Protein AF-A0A222T189-F1 (afdb_monomer)

pLDDT: mean 71.55, std 15.97, range [41.25, 92.19]

Foldseek 3Di:
DKKWFWADPPPRAGDQVVLVLVQVQCVVVVHHWDFDDRNRRIIHDDDPPPDDPVVVCVSCVSQVCHPVPHQWRQDDPVSDDPPDDDPNDTTGIDID

Mean predicted aligned error: 9.12 Å

Structure (mmCIF, N/CA/C/O backbone):
data_AF-A0A222T189-F1
#
_entry.id   AF-A0A222T189-F1
#
loop_
_atom_site.group_PDB
_atom_site.id
_atom_site.type_symbol
_atom_site.label_atom_id
_atom_site.label_alt_id
_atom_site.label_comp_id
_atom_site.label_asym_id
_atom_site.label_entity_id
_atom_site.label_seq_id
_atom_site.pdbx_PDB_ins_code
_atom_site.Cartn_x
_atom_site.Cartn_y
_atom_site.Cartn_z
_atom_site.occupancy
_atom_site.B_iso_or_equiv
_atom_site.auth_seq_id
_atom_site.auth_comp_id
_atom_site.auth_asym_id
_atom_site.auth_atom_id
_atom_site.pdbx_PDB_model_num
ATOM 1 N N . MET A 1 1 ? -0.424 -9.711 10.183 1.00 67.25 1 MET A N 1
ATOM 2 C CA . MET A 1 1 ? 0.344 -8.925 9.198 1.00 67.25 1 MET A CA 1
ATOM 3 C C . MET A 1 1 ? 0.077 -9.519 7.835 1.00 67.25 1 MET A C 1
ATOM 5 O O . MET A 1 1 ? 0.221 -10.726 7.705 1.00 67.25 1 MET A O 1
ATOM 9 N N . TRP A 1 2 ? -0.369 -8.712 6.875 1.00 77.06 2 TRP A N 1
ATOM 10 C CA . TRP A 1 2 ? -0.704 -9.190 5.532 1.00 77.06 2 TRP A CA 1
ATOM 11 C C . TRP A 1 2 ? 0.154 -8.472 4.496 1.00 77.06 2 TRP A C 1
ATOM 13 O O . TRP A 1 2 ? 0.120 -7.242 4.426 1.00 77.06 2 TRP A O 1
ATOM 23 N N . GLY A 1 3 ? 0.938 -9.240 3.732 1.00 80.50 3 GLY A N 1
ATOM 24 C CA . GLY A 1 3 ? 1.776 -8.745 2.644 1.00 80.50 3 GLY A CA 1
ATOM 25 C C . GLY A 1 3 ? 1.241 -9.150 1.271 1.00 80.50 3 GLY A C 1
ATOM 26 O O . GLY A 1 3 ? 0.894 -10.309 1.044 1.00 80.50 3 GLY A O 1
ATOM 27 N N . ILE A 1 4 ? 1.212 -8.196 0.343 1.00 83.75 4 ILE A N 1
ATOM 28 C CA . ILE A 1 4 ? 0.803 -8.394 -1.048 1.00 83.75 4 ILE A CA 1
ATOM 29 C C . ILE A 1 4 ? 1.979 -8.026 -1.952 1.00 83.75 4 ILE A C 1
ATOM 31 O O . ILE A 1 4 ? 2.306 -6.850 -2.105 1.00 83.75 4 ILE A O 1
ATOM 35 N N . GLU A 1 5 ? 2.624 -9.031 -2.545 1.00 86.38 5 GLU A N 1
ATOM 36 C CA . GLU A 1 5 ? 3.686 -8.830 -3.539 1.00 86.38 5 GLU A CA 1
ATOM 37 C C . GLU A 1 5 ? 3.084 -8.427 -4.890 1.00 86.38 5 GLU A C 1
ATOM 39 O O . GLU A 1 5 ? 2.237 -9.142 -5.429 1.00 86.38 5 GLU A O 1
ATOM 44 N N . MET A 1 6 ? 3.539 -7.304 -5.443 1.00 84.81 6 MET A N 1
ATOM 45 C CA . MET A 1 6 ? 3.220 -6.866 -6.798 1.00 84.81 6 MET A CA 1
ATOM 46 C C . MET A 1 6 ? 4.228 -7.477 -7.766 1.00 84.81 6 MET A C 1
ATOM 48 O O . MET A 1 6 ? 5.427 -7.223 -7.659 1.00 84.81 6 MET A O 1
ATOM 52 N N . ALA A 1 7 ? 3.746 -8.254 -8.732 1.00 84.38 7 ALA A N 1
ATOM 53 C CA . ALA A 1 7 ? 4.584 -8.851 -9.764 1.00 84.38 7 ALA A CA 1
ATOM 54 C C . ALA A 1 7 ? 4.065 -8.517 -11.164 1.00 84.38 7 ALA A C 1
ATOM 56 O O . ALA A 1 7 ? 2.853 -8.503 -11.409 1.00 84.38 7 ALA A O 1
ATOM 57 N N . ASN A 1 8 ? 4.993 -8.248 -12.080 1.00 79.81 8 ASN A N 1
ATOM 58 C CA . ASN A 1 8 ? 4.699 -7.985 -13.478 1.00 79.81 8 ASN A CA 1
ATOM 59 C C . ASN A 1 8 ? 4.032 -9.226 -14.105 1.00 79.81 8 ASN A C 1
ATOM 61 O O . ASN A 1 8 ? 4.578 -10.325 -14.007 1.00 79.81 8 ASN A O 1
ATOM 65 N N . PRO A 1 9 ? 2.859 -9.088 -14.747 1.00 73.81 9 PRO A N 1
ATOM 66 C CA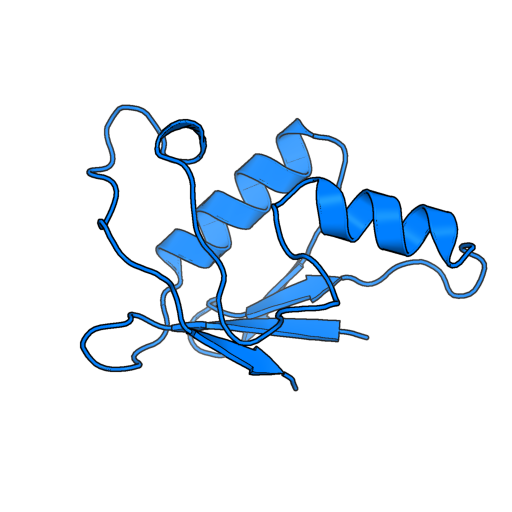 . PRO A 1 9 ? 2.145 -10.225 -15.321 1.00 73.81 9 PRO A CA 1
ATOM 67 C C . PRO A 1 9 ? 2.889 -10.937 -16.457 1.00 73.81 9 PRO A C 1
ATOM 69 O O . PRO A 1 9 ? 2.578 -12.094 -16.727 1.00 73.81 9 PRO A O 1
ATOM 72 N N . GLY A 1 10 ? 3.827 -10.267 -17.138 1.00 77.94 10 GLY A N 1
ATOM 73 C CA . GLY A 1 10 ? 4.555 -10.851 -18.269 1.00 77.94 10 GLY A CA 1
ATOM 74 C C . GLY A 1 10 ? 5.679 -11.808 -17.864 1.00 77.94 10 GLY A C 1
ATOM 75 O O . GLY A 1 10 ? 5.884 -12.821 -18.526 1.00 77.94 10 GLY A O 1
ATOM 76 N N . ASP A 1 11 ? 6.403 -11.501 -16.787 1.00 81.62 11 ASP A N 1
ATOM 77 C CA . ASP A 1 11 ? 7.629 -12.215 -16.395 1.00 81.62 11 ASP A CA 1
ATOM 78 C C . ASP A 1 11 ? 7.698 -12.570 -14.897 1.00 81.62 11 ASP A C 1
ATOM 80 O O . ASP A 1 11 ? 8.639 -13.231 -14.458 1.00 81.62 11 ASP A O 1
ATOM 84 N N . GLY A 1 12 ? 6.710 -12.154 -14.099 1.00 80.38 12 GLY A N 1
ATOM 85 C CA . GLY A 1 12 ? 6.650 -12.402 -12.661 1.00 80.38 12 GLY A CA 1
ATOM 86 C C . GLY A 1 12 ? 7.690 -11.635 -11.843 1.00 80.38 12 GLY A C 1
ATOM 87 O O . GLY A 1 12 ? 7.834 -11.915 -10.651 1.00 80.38 12 GLY A O 1
ATOM 88 N N . ARG A 1 13 ? 8.426 -10.691 -12.446 1.00 86.44 13 ARG A N 1
ATOM 89 C CA . ARG A 1 13 ? 9.418 -9.885 -11.727 1.00 86.44 13 ARG A CA 1
ATOM 90 C C . ARG A 1 13 ? 8.746 -8.885 -10.782 1.00 86.44 13 ARG A C 1
ATOM 92 O O . ARG A 1 13 ? 7.617 -8.466 -11.054 1.00 86.44 13 ARG A O 1
ATOM 99 N N . PRO A 1 14 ? 9.420 -8.477 -9.692 1.00 85.75 14 PRO A N 1
ATOM 100 C CA . PRO A 1 14 ? 8.890 -7.479 -8.770 1.00 85.75 14 PRO A CA 1
ATOM 101 C C . PRO A 1 14 ? 8.476 -6.181 -9.478 1.00 85.75 14 PRO A C 1
ATOM 103 O O . PRO A 1 14 ? 9.210 -5.636 -10.299 1.00 85.75 14 PRO A O 1
ATOM 106 N N . ALA A 1 15 ? 7.287 -5.675 -9.155 1.00 87.31 15 ALA A N 1
ATOM 107 C CA . ALA A 1 15 ? 6.715 -4.467 -9.744 1.00 87.31 15 ALA A CA 1
ATOM 108 C C . ALA A 1 15 ? 6.698 -3.314 -8.722 1.00 87.31 15 ALA A C 1
ATOM 110 O O . ALA A 1 15 ? 5.645 -2.870 -8.262 1.00 87.3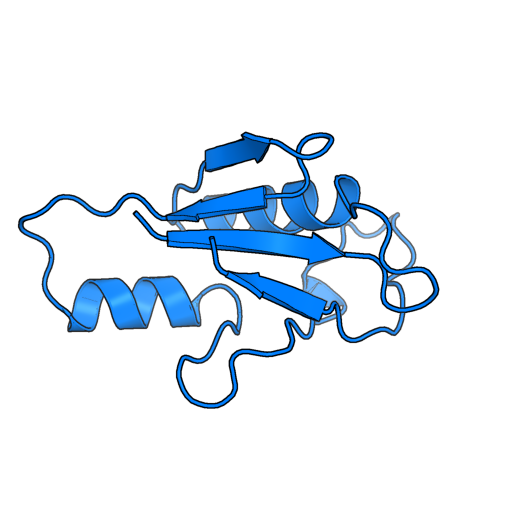1 15 ALA A O 1
ATOM 111 N N . ALA A 1 16 ? 7.884 -2.818 -8.364 1.00 88.38 16 ALA A N 1
ATOM 112 C CA . ALA A 1 16 ? 8.081 -1.783 -7.342 1.00 88.38 16 ALA A CA 1
ATOM 113 C C . ALA A 1 16 ? 7.325 -0.472 -7.627 1.00 88.38 16 ALA A C 1
ATOM 115 O O . ALA A 1 16 ? 6.758 0.147 -6.725 1.00 88.38 16 ALA A O 1
ATOM 116 N N . THR A 1 17 ? 7.283 -0.060 -8.896 1.00 86.75 17 THR A N 1
ATOM 117 C CA . THR A 1 17 ? 6.572 1.147 -9.350 1.00 86.75 17 THR A CA 1
ATOM 118 C C . THR A 1 17 ? 5.067 1.041 -9.116 1.00 86.75 17 THR A C 1
ATOM 120 O O . THR A 1 17 ? 4.421 2.018 -8.747 1.00 86.75 17 THR A O 1
ATOM 123 N N . ILE A 1 18 ? 4.520 -0.166 -9.252 1.00 84.44 18 ILE A N 1
ATOM 124 C CA . ILE A 1 18 ? 3.111 -0.467 -8.997 1.00 84.44 18 ILE A CA 1
ATOM 125 C C . ILE A 1 18 ? 2.814 -0.444 -7.505 1.00 84.44 18 ILE A C 1
ATOM 127 O O . ILE A 1 18 ? 1.844 0.180 -7.084 1.00 84.44 18 ILE A O 1
ATOM 131 N N . ALA A 1 19 ? 3.686 -1.039 -6.691 1.00 87.75 19 ALA A N 1
ATOM 132 C CA . ALA A 1 19 ? 3.584 -0.938 -5.241 1.00 87.75 19 ALA A CA 1
ATOM 133 C C . ALA A 1 19 ? 3.610 0.538 -4.777 1.00 87.75 19 ALA A C 1
ATOM 135 O O . ALA A 1 19 ? 2.769 0.956 -3.984 1.00 87.75 19 ALA A O 1
ATOM 136 N N . SER A 1 20 ? 4.497 1.368 -5.334 1.00 89.25 20 SER A N 1
ATOM 137 C CA . SER A 1 20 ? 4.549 2.809 -5.034 1.00 89.25 20 SER A CA 1
ATOM 138 C C . SER A 1 20 ? 3.271 3.562 -5.445 1.00 89.25 20 SER A C 1
ATOM 140 O O . SER A 1 20 ? 2.755 4.379 -4.674 1.00 89.25 20 SER A O 1
ATOM 142 N N . ALA A 1 21 ? 2.708 3.255 -6.618 1.00 85.81 21 ALA A N 1
ATOM 143 C CA . ALA A 1 21 ? 1.442 3.838 -7.064 1.00 85.81 21 ALA A CA 1
ATOM 144 C C . ALA A 1 21 ? 0.279 3.466 -6.128 1.00 85.81 21 ALA A C 1
ATOM 146 O O . ALA A 1 21 ? -0.511 4.330 -5.746 1.00 85.81 21 ALA A O 1
ATOM 147 N N . ILE A 1 22 ? 0.216 2.205 -5.689 1.00 85.38 22 ILE A N 1
ATOM 148 C CA . ILE A 1 22 ? -0.792 1.722 -4.736 1.00 85.38 22 ILE A CA 1
ATOM 149 C C . ILE A 1 22 ? -0.652 2.422 -3.384 1.00 85.38 22 ILE A C 1
ATOM 151 O O . ILE A 1 22 ? -1.657 2.862 -2.833 1.00 85.38 22 ILE A O 1
ATOM 155 N N . GLN A 1 23 ? 0.568 2.582 -2.865 1.00 89.19 23 GLN A N 1
ATOM 156 C CA . GLN A 1 23 ? 0.801 3.313 -1.616 1.00 89.19 23 GLN A CA 1
ATOM 157 C C . GLN A 1 23 ? 0.344 4.774 -1.724 1.00 89.19 23 GLN A C 1
ATOM 159 O O . GLN A 1 23 ? -0.335 5.278 -0.832 1.00 89.19 23 GLN A O 1
ATOM 164 N N . THR A 1 24 ? 0.671 5.443 -2.832 1.00 88.25 24 THR A N 1
ATOM 165 C CA . THR A 1 24 ? 0.255 6.832 -3.085 1.00 88.25 24 THR A CA 1
ATOM 166 C C . THR A 1 24 ? -1.264 6.955 -3.132 1.00 88.25 24 THR A C 1
ATOM 168 O O . THR A 1 24 ? -1.837 7.877 -2.553 1.00 88.25 24 THR A O 1
ATOM 171 N N . TYR A 1 25 ? -1.926 6.018 -3.810 1.00 85.06 25 TYR A N 1
ATOM 172 C CA . TYR A 1 25 ? -3.378 5.966 -3.889 1.00 85.06 25 TYR A CA 1
ATOM 173 C C . TYR A 1 25 ? -4.005 5.720 -2.510 1.00 85.06 25 TYR A C 1
ATOM 175 O O . TYR A 1 25 ? -4.856 6.493 -2.082 1.00 85.06 25 TYR A O 1
ATOM 183 N N . ALA A 1 26 ? -3.535 4.708 -1.777 1.00 85.94 26 ALA A N 1
ATOM 184 C CA . ALA A 1 26 ? -4.008 4.404 -0.430 1.00 85.94 26 ALA A CA 1
ATOM 185 C C . ALA A 1 26 ? -3.893 5.630 0.489 1.00 85.94 26 ALA A C 1
ATOM 187 O O . ALA A 1 26 ? -4.877 6.011 1.121 1.00 85.94 26 ALA A O 1
ATOM 188 N N . LEU A 1 27 ? -2.745 6.318 0.465 1.00 87.19 27 LEU A N 1
ATOM 189 C CA . LEU A 1 27 ? -2.512 7.517 1.267 1.00 87.19 27 LEU A CA 1
ATOM 190 C C . LEU A 1 27 ? -3.491 8.648 0.918 1.00 87.19 27 LEU A C 1
ATOM 192 O O . LEU A 1 27 ? -4.039 9.283 1.816 1.00 87.19 27 LEU A O 1
ATOM 196 N N . ARG A 1 28 ? -3.767 8.873 -0.375 1.00 86.00 28 ARG A N 1
ATOM 197 C CA . ARG A 1 28 ? -4.768 9.861 -0.833 1.00 86.00 28 ARG A CA 1
ATOM 198 C C . ARG A 1 28 ? -6.186 9.536 -0.370 1.00 86.00 28 ARG A C 1
ATOM 200 O O . ARG A 1 28 ? -7.001 10.442 -0.244 1.00 86.00 28 ARG A O 1
ATOM 207 N N . HIS A 1 29 ? -6.466 8.265 -0.113 1.00 82.50 29 HIS A N 1
ATOM 208 C CA . HIS A 1 29 ? -7.752 7.778 0.370 1.00 82.50 29 HIS A CA 1
ATOM 209 C C . HIS A 1 29 ? -7.758 7.486 1.883 1.00 82.50 29 HIS A C 1
ATOM 211 O O . HIS A 1 29 ? -8.654 6.805 2.376 1.0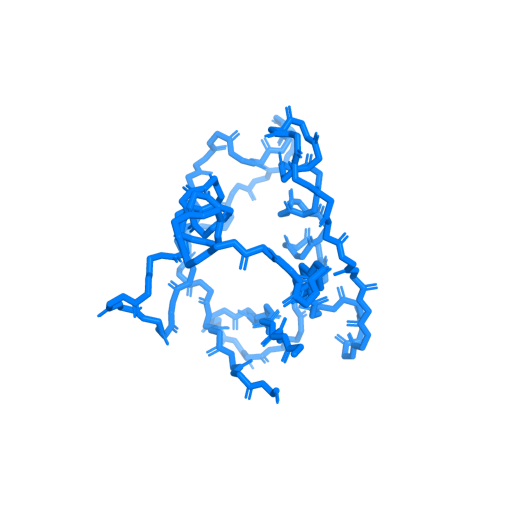0 82.50 29 HIS A O 1
ATOM 217 N N . GLY A 1 30 ? -6.783 8.017 2.631 1.00 85.62 30 GLY A N 1
ATOM 218 C CA . GLY A 1 30 ? -6.751 7.945 4.095 1.00 85.62 30 GLY A CA 1
ATOM 219 C C . GLY A 1 30 ? -6.257 6.614 4.667 1.00 85.62 30 GLY A C 1
ATOM 220 O O . GLY A 1 30 ? -6.379 6.390 5.868 1.00 85.62 30 GLY A O 1
ATOM 221 N N . LEU A 1 31 ? -5.688 5.736 3.836 1.00 85.69 31 LEU A N 1
ATOM 222 C CA . LEU A 1 31 ? -5.132 4.454 4.253 1.00 85.69 31 LEU A CA 1
ATOM 223 C C . LEU A 1 31 ? -3.601 4.485 4.222 1.00 85.69 31 LEU A C 1
ATOM 225 O O . LEU A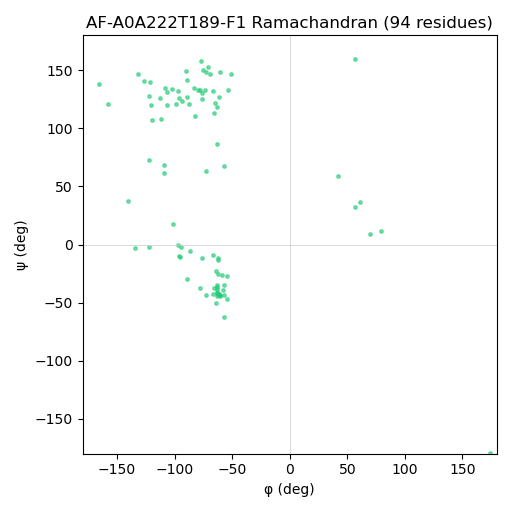 1 31 ? -2.984 4.654 3.171 1.00 85.69 31 LEU A O 1
ATOM 229 N N . ILE A 1 32 ? -2.978 4.254 5.375 1.00 89.06 32 ILE A N 1
ATOM 230 C CA . ILE A 1 32 ? -1.524 4.120 5.476 1.00 89.06 32 ILE A CA 1
ATOM 231 C C . ILE A 1 32 ? -1.150 2.654 5.258 1.00 89.06 32 ILE A C 1
ATOM 233 O O . ILE A 1 32 ? -1.663 1.760 5.929 1.00 89.06 32 ILE A O 1
ATOM 237 N N . VAL A 1 33 ? -0.237 2.421 4.318 1.00 89.12 33 VAL A N 1
ATOM 238 C CA . VAL A 1 33 ? 0.349 1.107 4.042 1.00 89.12 33 VAL A CA 1
ATOM 239 C C . VAL A 1 33 ? 1.863 1.227 3.961 1.00 89.12 33 VAL A C 1
ATOM 241 O O . VAL A 1 33 ? 2.399 2.236 3.487 1.00 89.12 33 VAL A O 1
ATOM 244 N N . GLU A 1 34 ? 2.556 0.183 4.397 1.00 91.31 34 GLU A N 1
ATOM 245 C CA . GLU A 1 34 ? 4.006 0.105 4.263 1.00 91.31 34 GLU A CA 1
ATOM 246 C C . GLU A 1 34 ? 4.391 -0.559 2.946 1.00 91.31 34 GLU A C 1
ATOM 248 O O . GLU A 1 34 ? 3.683 -1.431 2.433 1.00 91.31 34 GLU A O 1
ATOM 253 N N . ARG A 1 35 ? 5.541 -0.151 2.413 1.00 92.19 35 ARG A N 1
ATOM 254 C CA . ARG A 1 35 ? 6.164 -0.751 1.238 1.00 92.19 35 ARG A CA 1
ATOM 255 C C . ARG A 1 35 ? 7.549 -1.247 1.630 1.00 92.19 35 ARG A C 1
ATOM 257 O O . ARG A 1 35 ? 8.245 -0.571 2.380 1.00 92.19 35 ARG A O 1
ATOM 264 N N . GLY A 1 36 ? 7.934 -2.413 1.141 1.00 87.38 36 GLY A N 1
ATOM 265 C CA . GLY A 1 36 ? 9.244 -2.990 1.429 1.00 87.38 36 GLY A CA 1
ATOM 266 C C . GLY A 1 36 ? 9.365 -4.394 0.867 1.00 87.38 36 GLY A C 1
ATOM 267 O O . GLY A 1 36 ? 8.419 -4.894 0.270 1.00 87.38 36 GLY A O 1
ATOM 268 N N . GLU A 1 37 ? 10.519 -5.027 1.083 1.00 85.44 37 GLU A N 1
ATOM 269 C CA . GLU A 1 37 ? 10.873 -6.358 0.564 1.00 85.44 37 GLU A CA 1
ATOM 270 C C . GLU A 1 37 ? 10.800 -6.500 -0.962 1.00 85.44 37 GLU A C 1
ATOM 272 O O . GLU A 1 37 ? 10.134 -5.744 -1.658 1.00 85.44 37 GLU A O 1
ATOM 277 N N . ARG A 1 38 ? 11.495 -7.511 -1.500 1.00 85.38 38 ARG A N 1
ATOM 278 C CA . ARG A 1 38 ? 11.476 -7.862 -2.933 1.00 85.38 38 ARG A CA 1
ATOM 279 C C . ARG A 1 38 ? 11.532 -6.632 -3.844 1.00 85.38 38 ARG A C 1
ATOM 281 O O . ARG A 1 38 ? 10.611 -6.392 -4.614 1.00 85.38 38 ARG A O 1
ATOM 288 N N . GLU A 1 39 ? 12.597 -5.848 -3.695 1.00 88.94 39 GLU A N 1
ATOM 289 C CA . GLU A 1 39 ? 12.810 -4.615 -4.469 1.00 88.94 39 GLU A CA 1
ATOM 290 C C . GLU A 1 39 ? 11.706 -3.562 -4.236 1.00 88.94 39 GLU A C 1
ATOM 292 O O . GLU A 1 39 ? 11.297 -2.855 -5.147 1.00 88.94 39 GLU A O 1
ATOM 297 N N . ASP A 1 40 ? 11.204 -3.467 -3.001 1.00 89.00 40 ASP A N 1
ATOM 298 C CA . ASP A 1 40 ? 10.065 -2.637 -2.590 1.00 89.00 40 ASP A CA 1
ATOM 299 C C . ASP A 1 40 ? 8.757 -2.905 -3.364 1.00 89.00 40 ASP A C 1
ATOM 301 O O . ASP A 1 40 ? 7.946 -1.999 -3.607 1.00 89.00 40 ASP A O 1
ATOM 305 N N . ALA A 1 41 ? 8.538 -4.152 -3.774 1.00 88.12 41 ALA A N 1
ATOM 306 C CA . ALA A 1 41 ? 7.329 -4.550 -4.484 1.00 88.12 41 ALA A CA 1
ATOM 307 C C . ALA A 1 41 ? 6.233 -5.122 -3.573 1.00 88.12 41 ALA A C 1
ATOM 309 O O . ALA A 1 41 ? 5.155 -5.443 -4.073 1.00 88.12 41 ALA A O 1
ATOM 310 N N . VAL A 1 42 ? 6.458 -5.260 -2.261 1.00 88.56 42 VAL A N 1
ATOM 311 C CA . VAL A 1 42 ? 5.428 -5.747 -1.326 1.00 88.56 42 VAL A CA 1
ATOM 312 C C . VAL A 1 42 ? 4.736 -4.581 -0.628 1.00 88.56 42 VAL A C 1
ATOM 314 O O . VAL A 1 42 ? 5.396 -3.692 -0.094 1.00 88.56 42 VAL A O 1
ATOM 317 N N . ILE A 1 43 ? 3.401 -4.612 -0.603 1.00 89.12 43 ILE A N 1
ATOM 318 C CA . ILE A 1 43 ? 2.553 -3.708 0.185 1.00 89.12 43 ILE A CA 1
ATOM 319 C C . ILE A 1 43 ? 2.047 -4.435 1.424 1.00 89.12 43 ILE A C 1
ATOM 321 O O . ILE A 1 43 ? 1.593 -5.576 1.332 1.00 89.12 43 ILE A O 1
ATOM 325 N N . ARG A 1 44 ? 2.127 -3.783 2.584 1.00 87.81 44 ARG A N 1
ATOM 326 C CA . ARG A 1 44 ? 1.785 -4.365 3.883 1.00 87.81 44 ARG A CA 1
ATOM 327 C C . ARG A 1 44 ? 0.705 -3.560 4.578 1.00 87.81 44 ARG A C 1
ATOM 329 O O . ARG A 1 44 ? 0.843 -2.352 4.772 1.00 87.81 44 ARG A O 1
ATOM 336 N N . LEU A 1 45 ? -0.344 -4.266 4.989 1.00 83.25 45 LEU A N 1
ATOM 337 C CA . LEU A 1 45 ? -1.375 -3.739 5.869 1.00 83.25 45 LEU A CA 1
ATOM 338 C C . LEU A 1 45 ? -1.085 -4.212 7.299 1.00 83.25 45 LEU A C 1
ATOM 340 O O . LEU A 1 45 ? -1.021 -5.417 7.579 1.00 83.25 45 LEU A O 1
ATOM 344 N N . LEU A 1 46 ? -0.904 -3.248 8.199 1.00 81.25 46 LEU A N 1
ATOM 345 C CA . LEU A 1 46 ? -0.685 -3.461 9.628 1.00 81.25 46 LEU A CA 1
ATOM 346 C C . LEU A 1 46 ? -1.772 -2.722 10.412 1.00 81.25 46 LEU A C 1
ATOM 348 O O . LEU A 1 46 ? -1.505 -1.675 11.002 1.00 81.25 46 LEU A O 1
ATOM 352 N N . PRO A 1 47 ? -3.018 -3.222 10.393 1.00 75.06 47 PRO A N 1
ATOM 353 C CA . PRO A 1 47 ? -4.041 -2.624 11.221 1.00 75.06 47 PRO A CA 1
ATOM 354 C C . PRO A 1 47 ? -3.739 -2.922 12.704 1.00 75.06 47 PRO A C 1
ATOM 356 O O . PRO A 1 47 ? -3.222 -4.002 13.016 1.00 75.06 47 PRO A O 1
ATOM 359 N N . PRO A 1 48 ? -4.064 -2.002 13.630 1.00 78.38 48 PRO A N 1
ATOM 360 C CA . PRO A 1 48 ? -4.014 -2.277 15.062 1.00 78.38 48 PRO A CA 1
ATOM 361 C C . PRO A 1 48 ? -4.776 -3.560 15.419 1.00 78.38 48 PRO A C 1
ATOM 363 O O . PRO A 1 48 ? -5.814 -3.853 14.833 1.00 78.38 48 PRO A O 1
ATOM 366 N N . LEU A 1 49 ? -4.310 -4.303 16.427 1.00 76.00 49 LEU A N 1
ATOM 367 C CA . LEU A 1 49 ? -4.949 -5.558 16.865 1.00 76.00 49 LEU A CA 1
ATOM 368 C C . LEU A 1 49 ? -6.384 -5.376 17.399 1.00 76.00 49 LEU A C 1
ATOM 370 O O . LEU A 1 49 ? -7.088 -6.357 17.611 1.00 76.00 49 LEU A O 1
ATOM 374 N N . SER A 1 50 ? -6.802 -4.131 17.628 1.00 80.69 50 SER A N 1
ATOM 375 C CA . SER A 1 50 ? -8.123 -3.748 18.122 1.00 80.69 50 SER A CA 1
ATOM 376 C C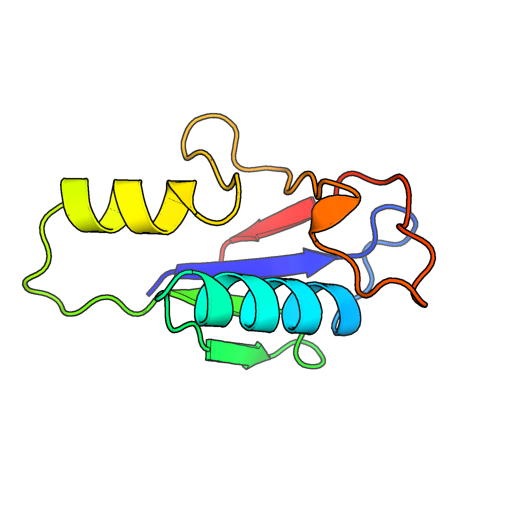 . SER A 1 50 ? -9.113 -3.338 17.027 1.00 80.69 50 SER A C 1
ATOM 378 O O . SER A 1 50 ? -10.243 -2.983 17.359 1.00 80.69 50 SER A O 1
ATOM 380 N N . VAL A 1 51 ? -8.731 -3.338 15.743 1.00 80.00 51 VAL A N 1
ATOM 381 C CA . VAL A 1 51 ? -9.674 -2.959 14.678 1.00 80.00 51 VAL A CA 1
ATOM 382 C C . VAL A 1 51 ? -10.718 -4.048 14.437 1.00 80.00 51 VAL A C 1
ATOM 384 O O . VAL A 1 51 ? -10.439 -5.240 14.570 1.00 80.00 51 VAL A O 1
ATOM 387 N N . THR A 1 52 ? -11.924 -3.645 14.037 1.00 81.88 52 THR A N 1
ATOM 388 C CA . THR A 1 52 ? -12.979 -4.590 13.657 1.00 81.88 52 THR A CA 1
ATOM 389 C C . THR A 1 52 ? -12.731 -5.154 12.259 1.00 81.88 52 THR A C 1
ATOM 391 O O . THR A 1 52 ? -12.048 -4.544 11.432 1.00 81.88 52 THR A O 1
ATOM 394 N N . ALA A 1 53 ? -13.321 -6.316 11.966 1.00 78.12 53 ALA A N 1
ATOM 395 C CA . ALA A 1 53 ? -13.274 -6.904 10.628 1.00 78.12 53 ALA A CA 1
ATOM 396 C C . ALA A 1 53 ? -13.843 -5.955 9.556 1.00 78.12 53 ALA A C 1
ATOM 398 O O . ALA A 1 53 ? -13.293 -5.869 8.464 1.00 78.12 53 ALA A O 1
ATOM 399 N N . GLU A 1 54 ? -14.869 -5.169 9.891 1.00 78.19 54 GLU A N 1
ATOM 400 C CA . GLU A 1 54 ? -15.467 -4.182 8.981 1.00 78.19 54 GLU A CA 1
ATOM 401 C C . GLU A 1 54 ? -14.469 -3.082 8.595 1.00 78.19 54 GLU A C 1
ATOM 403 O O . GLU A 1 54 ? -14.416 -2.661 7.442 1.00 78.19 54 GLU A O 1
ATOM 408 N N . VAL A 1 55 ? -13.634 -2.636 9.541 1.00 77.56 55 VAL A N 1
ATOM 409 C CA . VAL A 1 55 ? -12.573 -1.653 9.274 1.00 77.56 55 VAL A CA 1
ATOM 410 C C . VAL A 1 55 ? -11.510 -2.233 8.343 1.00 77.56 55 VAL A C 1
ATOM 412 O O . VAL A 1 55 ? -11.017 -1.535 7.456 1.00 77.56 55 VAL A O 1
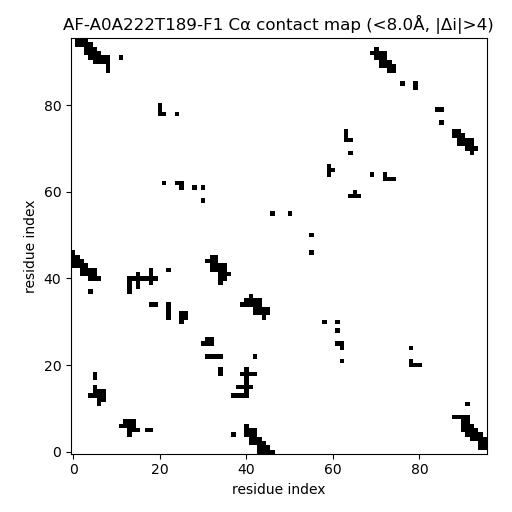ATOM 415 N N . VAL A 1 56 ? -11.189 -3.519 8.494 1.00 74.94 56 VAL A N 1
ATOM 416 C CA . VAL A 1 56 ? -10.276 -4.224 7.587 1.00 74.94 56 VAL A CA 1
ATOM 417 C C . VAL A 1 56 ? -10.888 -4.364 6.190 1.00 74.94 56 VAL A C 1
ATOM 419 O O . VAL A 1 56 ? -10.207 -4.094 5.203 1.00 74.94 56 VAL A O 1
ATOM 422 N N . ASP A 1 57 ? -12.173 -4.702 6.093 1.00 75.88 57 ASP A N 1
ATOM 423 C CA . ASP A 1 57 ? -12.878 -4.814 4.814 1.00 75.88 57 ASP A CA 1
ATOM 424 C C . ASP A 1 57 ? -12.952 -3.466 4.080 1.00 75.88 57 ASP A C 1
ATOM 426 O O . ASP A 1 57 ? -12.701 -3.409 2.875 1.00 75.88 57 ASP A O 1
ATOM 430 N N . MET A 1 58 ? -13.209 -2.365 4.798 1.00 75.62 58 MET A N 1
ATOM 431 C CA . MET A 1 58 ? -13.147 -1.012 4.231 1.00 75.62 58 MET A CA 1
ATOM 432 C C . MET A 1 58 ? -11.743 -0.679 3.711 1.00 75.62 58 MET A C 1
ATOM 434 O O . MET A 1 58 ? -11.602 -0.161 2.603 1.00 75.62 58 MET A O 1
ATOM 438 N N . ALA A 1 59 ? -10.694 -1.026 4.461 1.00 72.31 59 ALA A N 1
ATOM 439 C CA . ALA A 1 59 ? -9.315 -0.832 4.017 1.00 72.31 59 ALA A CA 1
ATOM 440 C C . ALA A 1 59 ? -8.984 -1.653 2.756 1.00 72.31 59 ALA A C 1
ATOM 442 O O . ALA A 1 59 ? -8.272 -1.168 1.878 1.00 72.31 59 ALA A O 1
ATOM 443 N N . CYS A 1 60 ? -9.527 -2.867 2.630 1.00 69.81 60 CYS A N 1
ATOM 444 C CA . CYS A 1 60 ? -9.388 -3.714 1.442 1.00 69.81 60 CYS A CA 1
ATOM 445 C C . CYS A 1 60 ? -10.265 -3.285 0.253 1.00 69.81 60 CYS A C 1
ATOM 447 O O . CYS A 1 60 ? -10.075 -3.810 -0.844 1.00 69.81 60 CYS A O 1
ATOM 449 N N . ALA A 1 61 ? -11.221 -2.372 0.449 1.00 68.81 61 ALA A N 1
ATOM 450 C CA . ALA A 1 61 ? -12.076 -1.841 -0.612 1.00 68.81 61 ALA A CA 1
ATOM 451 C C . ALA A 1 61 ? -11.473 -0.608 -1.301 1.00 68.81 61 ALA A C 1
ATOM 453 O O . ALA A 1 61 ? -11.734 -0.390 -2.484 1.00 68.81 61 ALA A O 1
ATOM 454 N N . THR A 1 62 ? -10.670 0.180 -0.576 1.00 61.19 62 THR A N 1
ATOM 455 C CA . THR A 1 62 ? -10.064 1.423 -1.072 1.00 61.19 62 THR A CA 1
ATOM 456 C C . THR A 1 62 ? -9.227 1.174 -2.330 1.00 61.19 62 THR A C 1
ATOM 458 O O . THR A 1 62 ? -9.610 1.652 -3.396 1.00 61.19 62 THR A O 1
ATOM 461 N N . PRO A 1 63 ? -8.150 0.369 -2.301 1.00 57.47 63 PRO A N 1
ATOM 462 C CA . PRO A 1 63 ? -7.728 -0.322 -3.505 1.00 57.47 63 PRO A CA 1
ATOM 463 C C . PRO A 1 63 ? -8.709 -1.491 -3.713 1.00 57.47 63 PRO A C 1
ATOM 465 O O . PRO A 1 63 ? -8.943 -2.218 -2.768 1.00 57.47 63 PRO A O 1
ATOM 468 N N . ASN A 1 64 ? -9.294 -1.705 -4.897 1.00 52.22 64 ASN A N 1
ATOM 469 C CA . ASN A 1 64 ? -10.109 -2.882 -5.258 1.00 52.22 64 ASN A CA 1
ATOM 470 C C . ASN A 1 64 ? -9.347 -4.227 -5.082 1.00 52.22 64 ASN A C 1
ATOM 472 O O . ASN A 1 64 ? -9.009 -4.916 -6.047 1.00 52.22 64 ASN A O 1
ATOM 476 N N . ILE A 1 65 ? -9.050 -4.588 -3.835 1.00 53.94 65 ILE A N 1
ATOM 477 C CA . ILE A 1 65 ? -8.356 -5.779 -3.352 1.00 53.94 65 ILE A CA 1
ATOM 478 C C . ILE A 1 65 ? -9.433 -6.619 -2.661 1.00 53.94 65 ILE A C 1
ATOM 480 O O . ILE A 1 65 ? -9.414 -6.851 -1.456 1.00 53.94 65 ILE A O 1
ATOM 484 N N . SER A 1 66 ? -10.450 -7.045 -3.419 1.00 41.91 66 SER A N 1
ATOM 485 C CA . SER A 1 66 ? -11.557 -7.800 -2.823 1.00 41.91 66 SER A CA 1
ATOM 486 C C . SER A 1 66 ? -11.078 -9.172 -2.330 1.00 41.91 66 SER A C 1
ATOM 488 O O . SER A 1 66 ? -10.459 -9.933 -3.085 1.00 41.91 66 SER A O 1
ATOM 490 N N . SER A 1 67 ? -11.452 -9.516 -1.098 1.00 41.38 67 SER A N 1
ATOM 491 C CA . SER A 1 67 ? -11.099 -10.759 -0.400 1.00 41.38 67 SER A CA 1
ATOM 492 C C . SER A 1 67 ? -11.539 -12.048 -1.093 1.00 41.38 67 SER A C 1
ATOM 494 O O . SER A 1 67 ? -10.888 -13.085 -0.975 1.00 41.38 67 SER A O 1
ATOM 496 N N . ARG A 1 68 ? -12.599 -11.993 -1.905 1.00 41.25 68 ARG A N 1
ATOM 497 C CA . ARG A 1 68 ? -13.203 -13.179 -2.537 1.00 41.25 68 ARG A CA 1
ATOM 498 C C . ARG A 1 68 ? -12.582 -13.601 -3.874 1.00 41.25 68 ARG A C 1
ATOM 500 O O . ARG A 1 68 ? -12.946 -14.650 -4.398 1.00 41.25 68 ARG A O 1
ATOM 507 N N . ARG A 1 69 ? -11.637 -12.834 -4.435 1.00 43.59 69 ARG A N 1
ATOM 508 C CA . ARG A 1 69 ? -10.971 -13.136 -5.727 1.00 43.59 69 ARG A CA 1
ATOM 509 C C . ARG A 1 69 ? -9.464 -12.821 -5.709 1.00 43.59 69 ARG A C 1
ATOM 511 O O . ARG A 1 69 ? -8.886 -12.363 -6.691 1.00 43.59 69 ARG A O 1
ATOM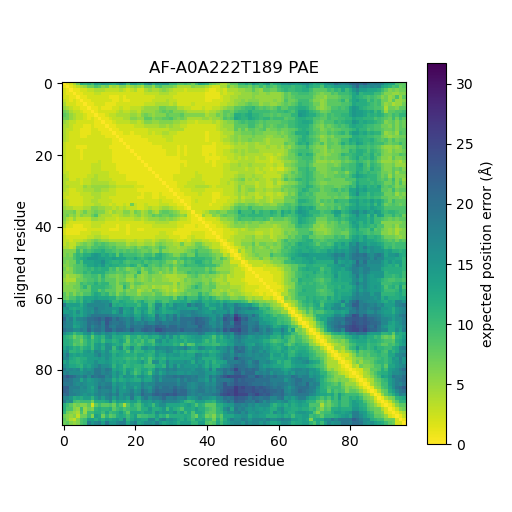 518 N N . MET A 1 70 ? -8.818 -13.092 -4.574 1.00 48.25 70 MET A N 1
ATOM 519 C CA . MET A 1 70 ? -7.429 -12.745 -4.224 1.00 48.25 70 MET A CA 1
ATOM 520 C C . MET A 1 70 ? -6.341 -13.571 -4.947 1.00 48.25 70 MET A C 1
ATOM 522 O O . MET A 1 70 ? -5.545 -14.274 -4.333 1.00 48.25 70 MET A O 1
ATOM 526 N N . ARG A 1 71 ? -6.266 -13.472 -6.278 1.00 49.50 71 ARG A N 1
ATOM 527 C CA . ARG A 1 71 ? -5.066 -13.857 -7.062 1.00 49.50 71 ARG A CA 1
ATOM 528 C C . ARG A 1 71 ? -4.514 -12.707 -7.906 1.00 49.50 71 ARG A C 1
ATOM 530 O O . ARG A 1 71 ? -3.531 -12.885 -8.624 1.00 49.50 71 ARG A O 1
ATOM 537 N N . ARG A 1 72 ? -5.184 -11.553 -7.877 1.00 53.28 72 ARG A N 1
ATOM 538 C CA . ARG A 1 72 ? -5.099 -10.570 -8.949 1.00 53.28 72 ARG A CA 1
ATOM 539 C C . ARG A 1 72 ? -5.489 -9.179 -8.457 1.00 53.28 72 ARG A C 1
ATOM 541 O O . ARG A 1 72 ? -6.619 -8.998 -8.015 1.00 53.28 72 ARG A O 1
ATOM 548 N N . VAL A 1 73 ? -4.584 -8.213 -8.571 1.00 55.47 73 VAL A N 1
ATOM 549 C CA . VAL A 1 73 ? -4.906 -6.787 -8.425 1.00 55.47 73 VAL A CA 1
ATOM 550 C C . VAL A 1 73 ? -5.135 -6.222 -9.819 1.00 55.47 73 VAL A C 1
ATOM 552 O O . VAL A 1 73 ? -4.311 -6.389 -10.720 1.00 55.47 73 VAL A O 1
ATOM 555 N N . THR A 1 74 ? -6.293 -5.594 -10.011 1.00 55.69 74 THR A N 1
ATOM 556 C CA . THR A 1 74 ? -6.665 -4.968 -11.284 1.00 55.69 74 THR A CA 1
ATOM 557 C C . THR A 1 74 ? -6.681 -3.468 -11.050 1.00 55.69 74 THR A C 1
ATOM 559 O O . THR A 1 74 ? -7.545 -2.974 -10.329 1.00 55.69 74 THR A O 1
ATOM 562 N N . MET A 1 75 ? -5.695 -2.756 -11.594 1.00 55.16 75 MET A N 1
ATOM 563 C CA . MET A 1 75 ? -5.635 -1.303 -11.464 1.00 55.16 75 MET A CA 1
ATOM 564 C C . MET A 1 75 ? -6.520 -0.644 -12.519 1.00 55.16 75 MET A C 1
ATOM 566 O O . MET A 1 75 ? -6.491 -1.009 -13.693 1.00 55.16 75 MET A O 1
ATOM 570 N N . SER A 1 76 ? -7.301 0.340 -12.082 1.00 54.78 76 SER A N 1
ATOM 571 C CA . SER A 1 76 ? -7.971 1.282 -12.976 1.00 54.78 76 SER A CA 1
ATOM 572 C C . SER A 1 76 ? -6.952 2.294 -13.503 1.00 54.78 76 SER A C 1
ATOM 574 O O . SER A 1 76 ? -6.010 2.659 -12.797 1.00 54.78 76 SER A O 1
ATOM 576 N N . SER A 1 77 ? -7.163 2.809 -14.715 1.00 56.19 77 SER A N 1
ATOM 577 C CA . SER A 1 77 ? -6.363 3.904 -15.284 1.00 56.19 77 SER A CA 1
ATOM 578 C C . SER A 1 77 ? -6.313 5.139 -14.375 1.00 56.19 77 SER A C 1
ATOM 580 O O . SER A 1 77 ? -5.311 5.847 -14.369 1.00 56.19 77 SER A O 1
ATOM 582 N N . SER A 1 78 ? -7.337 5.354 -13.540 1.00 55.50 78 SER A N 1
ATOM 583 C CA . SER A 1 78 ? -7.406 6.462 -12.574 1.00 55.50 78 SER A CA 1
ATOM 584 C C . SER A 1 78 ? -6.376 6.396 -11.438 1.00 55.50 78 SER A C 1
ATOM 586 O O . SER A 1 78 ? -6.258 7.345 -10.667 1.00 55.50 78 SER A O 1
ATOM 588 N N . TRP A 1 79 ? -5.647 5.285 -11.305 1.00 55.75 79 TRP A N 1
ATOM 589 C CA . TRP A 1 79 ? -4.669 5.067 -10.235 1.00 55.75 79 TRP A CA 1
ATOM 590 C C . TRP A 1 79 ? -3.240 5.400 -10.674 1.00 55.75 79 TRP A C 1
ATOM 592 O O . TRP A 1 79 ? -2.332 5.443 -9.844 1.00 55.75 79 TRP A O 1
ATOM 602 N N . TYR A 1 80 ? -3.037 5.635 -11.972 1.00 53.50 80 TYR A N 1
ATOM 603 C CA . TYR A 1 80 ? -1.749 6.026 -12.520 1.00 53.50 80 TYR A CA 1
ATOM 604 C C . TYR A 1 80 ? -1.618 7.551 -12.506 1.00 53.50 80 TYR A C 1
ATOM 606 O O . TYR A 1 80 ? -2.590 8.263 -12.776 1.00 53.50 80 TYR A O 1
ATOM 614 N N . PRO A 1 81 ? -0.428 8.093 -12.199 1.00 50.03 81 PRO A N 1
ATOM 615 C CA . PRO A 1 81 ? -0.171 9.499 -12.455 1.00 50.03 81 PRO A CA 1
ATOM 616 C C . PRO A 1 81 ? -0.319 9.775 -13.964 1.00 50.03 81 PRO A C 1
ATOM 618 O O . PRO A 1 81 ? -0.003 8.902 -14.770 1.00 50.03 81 PRO A O 1
ATOM 621 N N . PRO A 1 82 ? -0.761 10.978 -14.372 1.00 53.81 82 PRO A N 1
ATOM 622 C CA . PRO A 1 82 ? -1.159 11.270 -15.757 1.00 53.81 82 PRO A CA 1
ATOM 623 C C . PRO A 1 82 ? -0.033 11.115 -16.793 1.00 53.81 82 PRO A C 1
ATOM 625 O O . PRO A 1 82 ? -0.300 11.088 -17.988 1.00 53.81 82 PRO A O 1
ATOM 628 N N . TRP A 1 83 ? 1.220 11.014 -16.343 1.00 50.28 83 TRP A N 1
ATOM 629 C CA . TRP A 1 83 ? 2.399 10.800 -17.180 1.00 50.28 83 TRP A CA 1
ATOM 630 C C . TRP A 1 83 ? 2.819 9.325 -17.300 1.00 50.28 83 TRP A C 1
ATOM 632 O O . TRP A 1 83 ? 3.685 9.011 -18.113 1.00 50.28 83 TRP A O 1
ATOM 642 N N . ALA A 1 84 ? 2.249 8.419 -16.501 1.00 47.41 84 ALA A N 1
ATOM 643 C CA . ALA A 1 84 ? 2.575 7.000 -16.549 1.00 47.41 84 ALA A CA 1
ATOM 644 C C . ALA A 1 84 ? 1.596 6.263 -17.466 1.00 47.41 84 ALA A C 1
ATOM 646 O O . ALA A 1 84 ? 0.385 6.283 -17.246 1.00 47.41 84 ALA A O 1
ATOM 647 N N . THR A 1 85 ? 2.122 5.570 -18.476 1.00 52.78 85 THR A N 1
ATOM 648 C CA . THR A 1 85 ? 1.328 4.673 -19.317 1.00 52.78 85 THR A CA 1
ATOM 649 C C . THR A 1 85 ? 0.796 3.537 -18.440 1.00 52.78 85 THR A C 1
ATOM 651 O O . THR A 1 85 ? 1.613 2.808 -17.869 1.00 52.78 85 THR A O 1
ATOM 654 N N . PRO A 1 86 ? -0.530 3.361 -18.294 1.00 51.88 86 PRO A N 1
ATOM 655 C CA . PRO A 1 86 ? -1.065 2.262 -17.507 1.00 51.88 86 PRO A CA 1
ATOM 656 C C . PRO A 1 86 ? -0.674 0.955 -18.198 1.00 51.88 86 PRO A C 1
ATOM 658 O O . PRO A 1 86 ? -1.030 0.760 -19.364 1.00 51.88 86 PRO A O 1
ATOM 661 N N . PRO A 1 87 ? 0.039 0.030 -17.538 1.00 53.97 87 PRO A N 1
ATOM 662 C CA . PRO A 1 87 ? 0.166 -1.308 -18.071 1.00 53.97 87 PRO A CA 1
ATOM 663 C C . PRO A 1 87 ? -1.235 -1.915 -18.033 1.00 53.97 87 PRO A C 1
ATOM 665 O O . PRO A 1 87 ? -1.820 -2.114 -16.970 1.00 53.97 87 PRO A O 1
ATOM 668 N N . THR A 1 88 ? -1.807 -2.170 -19.204 1.00 49.59 88 THR A N 1
ATOM 669 C CA . THR A 1 88 ? -3.019 -2.977 -19.358 1.00 49.59 88 THR A CA 1
ATOM 670 C C . THR A 1 88 ? -2.705 -4.391 -18.881 1.00 49.59 88 THR A C 1
ATOM 672 O O . THR A 1 88 ? -2.257 -5.234 -19.653 1.00 49.59 88 THR A O 1
ATOM 675 N N . GLY A 1 89 ? -2.855 -4.644 -17.582 1.00 52.59 89 GLY A N 1
ATOM 676 C CA . GLY A 1 89 ? -2.441 -5.905 -16.991 1.00 52.59 89 GLY A CA 1
ATOM 677 C C . GLY A 1 89 ? -3.002 -6.132 -15.596 1.00 52.59 89 GLY A C 1
ATOM 678 O O . GLY A 1 89 ? -3.046 -5.246 -14.749 1.00 52.59 89 GLY A O 1
ATOM 679 N N . CYS A 1 90 ? -3.424 -7.367 -15.357 1.00 51.88 90 CYS A N 1
ATOM 680 C CA . CYS A 1 90 ? -3.754 -7.866 -14.034 1.00 51.88 90 CYS A CA 1
ATOM 681 C C . CYS A 1 90 ? -2.471 -8.303 -13.326 1.00 51.88 90 CYS A C 1
ATOM 683 O O . CYS A 1 90 ? -1.896 -9.320 -13.706 1.00 51.88 90 CYS A O 1
ATOM 685 N N . TYR A 1 91 ? -2.042 -7.584 -12.293 1.00 55.72 91 TYR A N 1
ATOM 686 C CA . TYR A 1 91 ? -0.854 -7.951 -11.523 1.00 55.72 91 TYR A CA 1
ATOM 687 C C . TYR A 1 91 ? -1.155 -9.161 -10.647 1.00 55.72 91 TYR A C 1
ATOM 689 O O . TYR A 1 91 ? -2.198 -9.223 -9.986 1.00 55.72 91 TYR A O 1
ATOM 697 N N . SER A 1 92 ? -0.264 -10.151 -10.664 1.00 53.31 92 SER A N 1
ATOM 698 C CA . SER A 1 92 ? -0.407 -11.334 -9.819 1.00 53.31 92 SER A CA 1
ATOM 699 C C . SER A 1 92 ? 0.047 -11.012 -8.402 1.00 53.31 92 SER A C 1
ATOM 701 O O . SER A 1 92 ? 1.133 -10.461 -8.225 1.00 53.31 92 SER A O 1
ATOM 703 N N . CYS A 1 93 ? -0.754 -11.402 -7.414 1.00 52.19 93 CYS A N 1
ATOM 704 C CA . CYS A 1 93 ? -0.438 -11.209 -6.004 1.00 52.19 93 CYS A CA 1
ATOM 705 C C . CYS A 1 93 ? -0.052 -12.529 -5.347 1.00 52.19 93 CYS A C 1
ATOM 707 O O . CYS A 1 93 ? -0.772 -13.523 -5.480 1.00 52.19 93 CYS A O 1
ATOM 709 N N . ARG A 1 94 ? 1.064 -12.529 -4.613 1.00 51.50 94 ARG A N 1
ATOM 710 C CA . ARG A 1 94 ? 1.486 -13.649 -3.766 1.00 51.50 94 ARG A CA 1
ATOM 711 C C . ARG A 1 94 ? 1.420 -13.222 -2.303 1.00 51.50 94 ARG A C 1
ATOM 713 O O . ARG A 1 94 ? 2.009 -12.2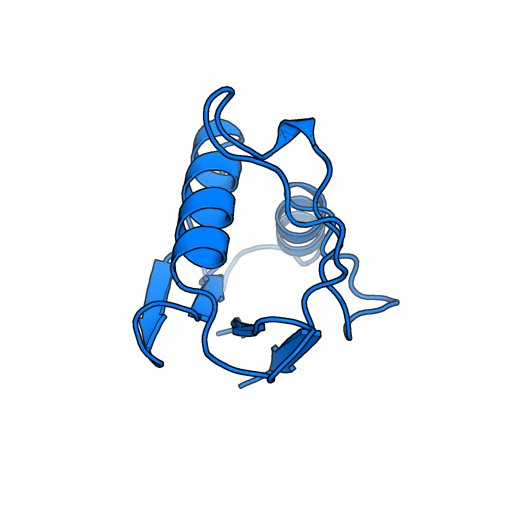09 -1.937 1.00 51.50 94 ARG A O 1
ATOM 720 N N . TRP A 1 95 ? 0.698 -14.001 -1.503 1.00 49.62 95 TRP A N 1
ATOM 721 C CA . TRP A 1 95 ? 0.606 -13.817 -0.057 1.00 49.62 95 TRP A CA 1
ATOM 722 C C . TRP A 1 95 ? 1.863 -14.367 0.619 1.00 49.62 95 TRP A C 1
ATOM 724 O O . TRP A 1 95 ? 2.297 -15.480 0.304 1.00 49.62 95 TRP A O 1
ATOM 734 N N . LYS A 1 96 ? 2.421 -13.577 1.534 1.00 46.50 96 LYS A N 1
ATOM 735 C CA . LYS A 1 96 ? 3.371 -13.993 2.569 1.00 46.50 96 LYS A CA 1
ATOM 736 C C . LYS A 1 96 ? 2.822 -13.535 3.912 1.00 46.50 96 LYS A C 1
ATOM 738 O O . LYS A 1 96 ? 2.957 -14.325 4.865 1.00 46.50 96 LYS A O 1
#

Solvent-accessible surface area (backbone atoms only — not comparable to full-atom values): 5628 Å² total; per-residue (Å²): 124,49,38,43,32,32,20,37,71,90,78,63,45,67,24,28,71,57,30,49,37,51,44,54,51,32,48,76,71,78,38,84,55,50,71,38,61,70,81,38,4,21,37,32,50,75,76,64,94,83,63,53,71,66,60,52,51,52,61,33,51,71,55,66,50,54,84,91,61,74,52,49,44,63,77,59,73,88,61,45,59,97,86,52,81,70,74,93,57,59,28,42,46,50,82,109

Secondary structure (DSSP, 8-state):
-EEEEEE-TTT--B-HHHHHHHHHHHHHTT---EEESTTTTEEEE---TT--HHHHHHHHHTTT--GGGTTEEE--GGGS-TTSPP---EEEEEE-

Nearest PDB structures (foldseek):
  7jh3-assembly2_B  TM=8.926E-01  e=2.938E-03  Escherichia coli K-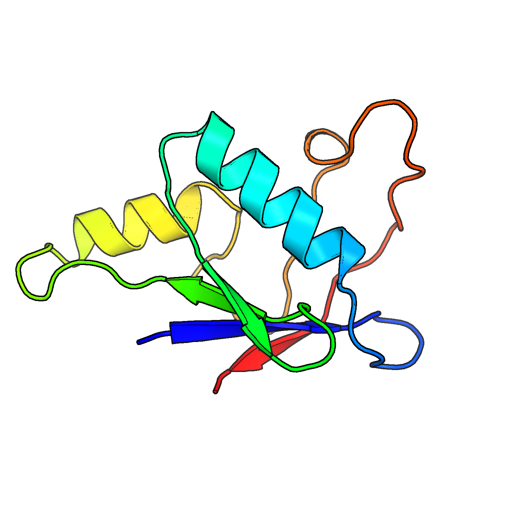12
  4atp-assembly2_E  TM=9.433E-01  e=1.130E-02  Paenarthrobacter aurescens TC1
  4atq-assembly3_L  TM=9.454E-01  e=1.461E-02  Paenarthrobacter aurescens TC1
  4atq-assembly3_I  TM=9.442E-01  e=2.289E-02  Paenarthrobacter aurescens TC1
  6wj8-assembly1_B  TM=8.956E-01  e=2.013E-02  Klebsiella pneumoniae subsp. pneumoniae SA1

Sequence (96 aa):
MWGIEMANPGDGRPAATIASAIQTYALRHGLIVERGEREDAVIRLLPPLSVTAEVVDMACATPNISSRRMRRVTMSSSWYPPWATPPTGCYSCRWK

Radius of gyration: 12.84 Å; Cα contacts (8 Å, |Δi|>4): 151; chains: 1; bounding box: 28×25×38 Å